Protein AF-A0A534IA93-F1 (afdb_monomer)

pLDDT: mean 94.67, std 5.8, range [73.06, 98.75]

Sequence (118 aa):
MARANSYFRPHWHAARSELAVIVRGRFDVLTFDAAGRVTARYGVGDGTGAIAYETPPAAWHTLVPGPEGGAFLEIKQGPYDPATSSEFADWAPAEGHAAVPGFLEWLRRAQPGDTPPG

Solvent-accessible surface area (backbone atoms only — not comparable to full-atom values): 6670 Å² total; per-residue (Å²): 117,47,43,44,83,48,80,51,67,41,27,29,24,81,83,36,44,39,40,39,36,47,76,40,44,32,34,38,38,39,32,34,48,98,87,44,33,26,67,39,72,45,66,34,16,66,97,47,95,32,50,56,54,72,46,59,48,64,43,35,32,35,57,40,40,31,86,88,6,31,36,66,49,77,49,65,64,73,82,90,43,84,90,73,56,63,48,70,43,86,82,45,65,56,89,92,40,90,58,39,68,62,50,52,58,44,61,77,68,62,49,62,73,40,65,69,80,130

Mean predicted aligned error: 3.09 Å

Secondary structure (DSSP, 8-state):
-B-TT-----EE-SS--EEEEEEEEEEEEEEE-TT--EEEEEEEETTSS-SEEEEPTT-EEEEEEEEEEEEEEEEEPSSP-TTSS-EE-TTSPPTT-TTHHHHHHHHHH--TT-----

Nearest PDB structures (foldseek):
  3st7-assembly1_A-2  TM=8.126E-01  e=6.941E-03  Staphylococcus aureus subsp. aureus Mu50
  4qm9-assembly2_B  TM=7.807E-01  e=8.692E-03  Bacillus subtilis subsp. subtilis str. 168
  4lej-assembly1_A  TM=7.167E-01  e=2.530E-02  Pinus koraiensis
  3s7e-assembly2_B  TM=4.904E-01  e=3.751E-02  Arachis hypogaea
  4liu-assembly1_A-2  TM=5.378E-01  e=1.292E-01  Escherichia coli K-12

Foldseek 3Di:
DFAQLDWDFWKFAQQKKKKKFFPDAKKKKWWADLQAATAAIDIADDPHPHRMDMDHHPITMTIHGDNRGGDMDMDMDDDDDPVRGIDGRPQTDDPPDPCSVVQSVCVVPHHHGDHTDD

Structure (mmCIF, N/CA/C/O backbone):
data_AF-A0A534IA93-F1
#
_entry.id   AF-A0A534IA93-F1
#
loop_
_atom_site.group_PDB
_atom_site.id
_atom_site.type_symbol
_atom_site.label_atom_id
_atom_site.label_alt_id
_atom_site.label_comp_id
_atom_site.label_asym_id
_atom_site.label_entity_id
_atom_site.label_seq_id
_atom_site.pdbx_PDB_ins_code
_atom_site.Cartn_x
_atom_site.Cartn_y
_atom_site.Cartn_z
_atom_site.occupancy
_atom_site.B_iso_or_equiv
_atom_site.auth_seq_id
_atom_site.auth_comp_id
_atom_site.auth_asym_id
_atom_site.auth_atom_id
_atom_site.pdbx_PDB_model_num
ATOM 1 N N . MET A 1 1 ? 5.429 13.526 5.477 1.00 82.00 1 MET A N 1
ATOM 2 C CA . MET A 1 1 ? 4.054 13.162 5.895 1.00 82.00 1 MET A CA 1
ATOM 3 C C . MET A 1 1 ? 3.276 12.750 4.667 1.00 82.00 1 MET A C 1
ATOM 5 O O . MET A 1 1 ? 3.350 13.462 3.670 1.00 82.00 1 MET A O 1
ATOM 9 N N . ALA A 1 2 ? 2.543 11.646 4.752 1.00 94.75 2 ALA A N 1
ATOM 10 C CA . ALA A 1 2 ? 1.591 11.253 3.727 1.00 94.75 2 ALA A CA 1
ATOM 11 C C . ALA A 1 2 ? 0.346 12.144 3.829 1.00 94.75 2 ALA A C 1
ATOM 13 O O . ALA A 1 2 ? -0.199 12.339 4.917 1.00 94.75 2 ALA A O 1
ATOM 14 N N . ARG A 1 3 ? -0.085 12.706 2.703 1.00 97.25 3 ARG A N 1
ATOM 15 C CA . ARG A 1 3 ? -1.381 13.382 2.576 1.00 97.25 3 ARG A CA 1
ATOM 16 C C . ARG A 1 3 ? -2.436 12.342 2.215 1.00 97.25 3 ARG A C 1
ATOM 18 O O . ARG A 1 3 ? -2.087 11.263 1.750 1.00 97.25 3 ARG A O 1
ATOM 25 N N . ALA A 1 4 ? -3.714 12.682 2.345 1.00 95.56 4 ALA A N 1
ATOM 26 C CA . ALA A 1 4 ? -4.801 11.793 1.933 1.00 95.56 4 ALA A CA 1
ATOM 27 C C . ALA A 1 4 ? -4.639 11.294 0.487 1.00 95.56 4 ALA A C 1
ATOM 29 O O . ALA A 1 4 ? -4.950 10.148 0.183 1.00 95.56 4 ALA A O 1
ATOM 30 N N . ASN A 1 5 ? -4.133 12.150 -0.406 1.00 96.31 5 ASN A N 1
ATOM 31 C CA . ASN A 1 5 ? -3.887 11.849 -1.815 1.00 96.31 5 ASN A CA 1
ATOM 32 C C . ASN A 1 5 ? -2.465 11.346 -2.122 1.00 96.31 5 ASN A C 1
ATOM 34 O O . ASN A 1 5 ? -2.097 11.281 -3.293 1.00 96.31 5 ASN A O 1
ATOM 38 N N . SER A 1 6 ? -1.653 11.029 -1.108 1.00 97.62 6 SER A N 1
ATOM 39 C CA . SER A 1 6 ? -0.367 10.376 -1.340 1.00 97.62 6 SER A CA 1
ATOM 40 C C . SER A 1 6 ? -0.603 8.994 -1.936 1.00 97.62 6 SER A C 1
ATOM 42 O O . SER A 1 6 ? -1.376 8.200 -1.405 1.00 97.62 6 SER A O 1
ATOM 44 N N . TYR A 1 7 ? 0.079 8.733 -3.044 1.00 97.75 7 TYR A N 1
ATOM 45 C CA . TYR A 1 7 ? 0.065 7.457 -3.732 1.00 97.75 7 TYR A CA 1
ATOM 46 C C . TYR A 1 7 ? 1.416 6.786 -3.526 1.00 97.75 7 TYR A C 1
ATOM 48 O O . TYR A 1 7 ? 2.448 7.381 -3.825 1.00 97.75 7 TYR A O 1
ATOM 56 N N . PHE A 1 8 ? 1.385 5.564 -3.009 1.00 97.12 8 PHE A N 1
ATOM 57 C CA . PHE A 1 8 ? 2.542 4.689 -2.912 1.00 97.12 8 PHE A CA 1
ATOM 58 C C . PHE A 1 8 ? 2.325 3.595 -3.949 1.00 97.12 8 PHE A C 1
ATOM 60 O O . PHE A 1 8 ? 1.416 2.776 -3.795 1.00 97.12 8 PHE A O 1
ATOM 67 N N . ARG A 1 9 ? 3.081 3.609 -5.051 1.00 97.44 9 ARG A N 1
ATOM 68 C CA . ARG A 1 9 ? 2.867 2.617 -6.112 1.00 97.44 9 ARG A CA 1
ATOM 69 C C . ARG A 1 9 ? 3.023 1.207 -5.528 1.00 97.44 9 ARG A C 1
ATOM 71 O O . ARG A 1 9 ? 4.007 0.976 -4.824 1.00 97.44 9 ARG A O 1
ATOM 78 N N . PRO A 1 10 ? 2.080 0.280 -5.787 1.00 97.88 10 PRO A N 1
ATOM 79 C CA . PRO A 1 10 ? 2.240 -1.112 -5.412 1.00 97.88 10 PRO A CA 1
ATOM 80 C C . PRO A 1 10 ? 3.601 -1.650 -5.840 1.00 97.88 10 PRO A C 1
ATOM 82 O O . PRO A 1 10 ? 4.016 -1.488 -6.992 1.00 97.88 10 PRO A O 1
ATOM 85 N N . HIS A 1 11 ? 4.307 -2.234 -4.884 1.00 96.38 11 HIS A N 1
ATOM 86 C CA . HIS A 1 11 ? 5.673 -2.689 -5.064 1.00 96.38 11 HIS A CA 1
ATOM 87 C C . HIS A 1 11 ? 5.952 -3.925 -4.218 1.00 96.38 11 HIS A C 1
ATOM 89 O O . HIS A 1 11 ? 5.168 -4.303 -3.344 1.00 96.38 11 HIS A O 1
ATOM 95 N N . TRP A 1 12 ? 7.070 -4.570 -4.511 1.00 94.31 12 TRP A N 1
ATOM 96 C CA . TRP A 1 12 ? 7.581 -5.693 -3.742 1.00 94.31 12 TRP A CA 1
ATOM 97 C C . TRP A 1 12 ? 9.102 -5.605 -3.605 1.00 94.31 12 TRP A C 1
ATOM 99 O O . TRP A 1 12 ? 9.778 -4.843 -4.305 1.00 94.31 12 TRP A O 1
ATOM 109 N N . HIS A 1 13 ? 9.627 -6.409 -2.686 1.00 90.69 13 HIS A N 1
ATOM 110 C CA . HIS A 1 13 ? 11.052 -6.543 -2.408 1.00 90.69 13 HIS A CA 1
ATOM 111 C C . HIS A 1 13 ? 11.439 -8.004 -2.563 1.00 90.69 13 HIS A C 1
ATOM 113 O O . HIS A 1 13 ? 11.028 -8.823 -1.748 1.00 90.69 13 HIS A O 1
ATOM 119 N N . ALA A 1 14 ? 12.245 -8.351 -3.566 1.00 86.50 14 ALA A N 1
ATOM 120 C CA . ALA A 1 14 ? 12.540 -9.755 -3.865 1.00 86.50 14 ALA A CA 1
ATOM 121 C C . ALA A 1 14 ? 13.137 -10.535 -2.672 1.00 86.50 14 ALA A C 1
ATOM 123 O O . ALA A 1 14 ? 12.807 -11.700 -2.471 1.00 86.50 14 ALA A O 1
ATOM 124 N N . ALA A 1 15 ? 13.994 -9.897 -1.866 1.00 86.00 15 ALA A N 1
ATOM 125 C CA . ALA A 1 15 ? 14.785 -10.580 -0.834 1.00 86.00 15 ALA A CA 1
ATOM 126 C C . ALA A 1 15 ? 14.723 -9.955 0.572 1.00 86.00 15 ALA A C 1
ATOM 128 O O . ALA A 1 15 ? 15.363 -10.469 1.486 1.00 86.00 15 ALA A O 1
ATOM 129 N N . ARG A 1 16 ? 14.007 -8.842 0.762 1.00 85.25 16 ARG A N 1
ATOM 130 C CA . ARG A 1 16 ? 14.030 -8.061 2.012 1.00 85.25 16 ARG A CA 1
ATOM 131 C C . ARG A 1 16 ? 12.628 -7.975 2.601 1.00 85.25 16 ARG A C 1
ATOM 133 O O . ARG A 1 16 ? 11.681 -7.788 1.844 1.00 85.25 16 ARG A O 1
ATOM 140 N N . SER A 1 17 ? 12.506 -8.076 3.923 1.00 90.38 17 SER A N 1
ATOM 141 C CA . SER A 1 17 ? 11.282 -7.635 4.588 1.00 90.38 17 SER A CA 1
ATOM 142 C C . SER A 1 17 ? 11.264 -6.112 4.731 1.00 90.38 17 SER A C 1
ATOM 144 O O . SER A 1 17 ? 12.309 -5.445 4.719 1.00 90.38 17 SER A O 1
ATOM 146 N N . GLU A 1 18 ? 10.057 -5.572 4.847 1.00 92.88 18 GLU A N 1
ATOM 147 C CA . GLU A 1 18 ? 9.795 -4.171 5.163 1.00 92.88 18 GLU A CA 1
ATOM 148 C C . GLU A 1 18 ? 8.960 -4.109 6.439 1.00 92.88 18 GLU A C 1
ATOM 150 O O . GLU A 1 18 ? 7.854 -4.638 6.476 1.00 92.88 18 GLU A O 1
ATOM 155 N N . LEU A 1 19 ? 9.471 -3.443 7.473 1.00 95.44 19 LEU A N 1
ATOM 156 C CA . LEU A 1 19 ? 8.709 -3.097 8.669 1.00 95.44 19 LEU A CA 1
ATOM 157 C C . LEU A 1 19 ? 8.280 -1.636 8.571 1.00 95.44 19 LEU A C 1
ATOM 159 O O . LEU A 1 19 ? 9.131 -0.756 8.442 1.00 95.44 19 LEU A O 1
ATOM 163 N N . ALA A 1 20 ? 6.991 -1.361 8.738 1.00 97.19 20 ALA A N 1
ATOM 164 C CA . ALA A 1 20 ? 6.493 -0.001 8.868 1.00 97.19 20 ALA A CA 1
ATOM 165 C C . ALA A 1 20 ? 5.718 0.188 10.174 1.00 97.19 20 ALA A C 1
ATOM 167 O O . ALA A 1 20 ? 4.867 -0.619 10.546 1.00 97.19 20 ALA A O 1
ATOM 168 N N . VAL A 1 21 ? 6.005 1.290 10.866 1.00 98.00 21 VAL A N 1
ATOM 169 C CA . VAL A 1 21 ? 5.366 1.695 12.123 1.00 98.00 21 VAL A CA 1
ATOM 170 C C . VAL A 1 21 ? 4.612 2.997 11.894 1.00 98.00 21 VAL A C 1
ATOM 172 O O . VAL A 1 21 ? 5.197 3.994 11.466 1.00 98.00 21 VAL A O 1
ATOM 175 N N . ILE A 1 22 ? 3.317 3.016 12.201 1.00 98.00 22 ILE A N 1
ATOM 176 C CA . ILE A 1 22 ? 2.483 4.209 12.074 1.00 98.00 22 ILE A CA 1
ATOM 177 C C . ILE A 1 22 ? 2.759 5.138 13.256 1.00 98.00 22 ILE A C 1
ATOM 179 O O . ILE A 1 22 ? 2.549 4.789 14.413 1.00 98.00 22 ILE A O 1
ATOM 183 N N . VAL A 1 23 ? 3.242 6.341 12.948 1.00 97.81 23 VAL A N 1
ATOM 184 C CA . VAL A 1 23 ? 3.586 7.379 13.933 1.00 97.81 23 VAL A CA 1
ATOM 185 C C . VAL A 1 23 ? 2.403 8.315 14.179 1.00 97.81 23 VAL A C 1
ATOM 187 O O . VAL A 1 23 ? 2.254 8.857 15.272 1.00 97.81 23 VAL A O 1
ATOM 190 N N . ARG A 1 24 ? 1.568 8.543 13.158 1.00 97.56 24 ARG A N 1
ATOM 191 C CA . ARG A 1 24 ? 0.331 9.326 13.269 1.00 97.56 24 ARG A CA 1
ATOM 192 C C . ARG A 1 24 ? -0.654 8.938 12.177 1.00 97.56 24 ARG A C 1
ATOM 194 O O . ARG A 1 24 ? -0.252 8.830 11.015 1.00 97.56 24 ARG A O 1
ATOM 201 N N . GLY A 1 25 ? -1.935 8.904 12.528 1.00 97.38 25 GLY A N 1
ATOM 202 C CA . GLY A 1 25 ? -3.028 8.676 11.599 1.00 97.38 25 GLY A CA 1
ATOM 203 C C . GLY A 1 25 ? -3.320 7.193 11.437 1.00 97.38 25 GLY A C 1
ATOM 204 O O . GLY A 1 25 ? -2.826 6.343 12.178 1.00 97.38 25 GLY A O 1
ATOM 205 N N . ARG A 1 26 ? -4.126 6.889 10.426 1.00 97.44 26 ARG A N 1
ATOM 206 C CA . ARG A 1 26 ? -4.498 5.528 10.053 1.00 97.44 26 ARG A CA 1
ATOM 207 C C . ARG A 1 26 ? -4.169 5.289 8.588 1.00 97.44 26 ARG A C 1
ATOM 209 O O . ARG A 1 26 ? -4.387 6.166 7.750 1.00 97.44 26 ARG A O 1
ATOM 216 N N . PHE A 1 27 ? -3.695 4.088 8.300 1.00 98.44 27 PHE A N 1
ATOM 217 C CA . PHE A 1 27 ? -3.428 3.598 6.957 1.00 98.44 27 PHE A CA 1
ATOM 218 C C . PHE A 1 27 ? -4.135 2.262 6.761 1.00 98.44 27 PHE A C 1
ATOM 220 O O . PHE A 1 27 ? -4.280 1.486 7.707 1.00 98.44 27 PHE A O 1
ATOM 227 N N . ASP A 1 28 ? -4.554 1.996 5.530 1.00 98.38 28 ASP A N 1
ATOM 228 C CA . ASP A 1 28 ? -4.874 0.640 5.106 1.00 98.38 28 ASP A CA 1
ATOM 229 C C . ASP A 1 28 ? -3.698 0.091 4.289 1.00 98.38 28 ASP A C 1
ATOM 231 O O . ASP A 1 28 ? -3.185 0.763 3.395 1.00 98.38 28 ASP A O 1
ATOM 235 N N . VAL A 1 29 ? -3.271 -1.127 4.598 1.00 98.38 29 VAL A N 1
ATOM 236 C CA . VAL A 1 29 ? -2.237 -1.869 3.875 1.00 98.38 29 VAL A CA 1
ATOM 237 C C . VAL A 1 29 ? -2.936 -2.909 3.021 1.00 98.38 29 VAL A C 1
ATOM 239 O O . VAL A 1 29 ? -3.734 -3.693 3.541 1.00 98.38 29 VAL A O 1
A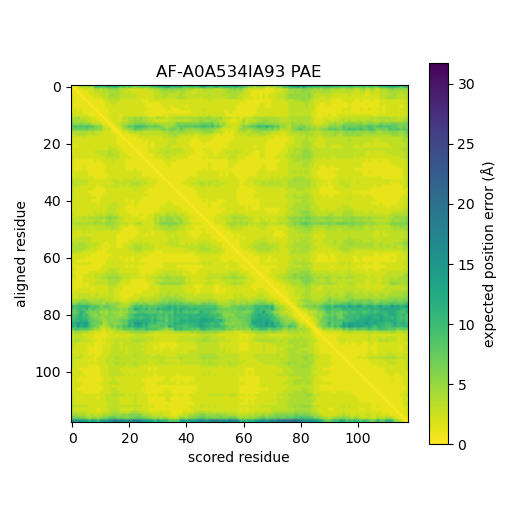TOM 242 N N . LEU A 1 30 ? -2.663 -2.911 1.720 1.00 98.69 30 LEU A N 1
ATOM 243 C CA . LEU A 1 30 ? -3.191 -3.914 0.800 1.00 98.69 30 LEU A CA 1
ATOM 244 C C . LEU A 1 30 ? -2.047 -4.787 0.305 1.00 98.69 30 LEU A C 1
ATOM 246 O O . LEU A 1 30 ? -0.975 -4.267 -0.001 1.00 98.69 30 LEU A O 1
ATOM 250 N N . THR A 1 31 ? -2.301 -6.088 0.184 1.00 98.56 31 THR A N 1
ATOM 251 C CA . THR A 1 31 ? -1.404 -7.040 -0.479 1.00 98.56 31 THR A CA 1
ATOM 252 C C . THR A 1 31 ? -2.047 -7.589 -1.742 1.00 98.56 31 THR A C 1
ATOM 254 O O . THR A 1 31 ? -3.276 -7.620 -1.853 1.00 98.56 31 THR A O 1
ATOM 257 N N . PHE A 1 32 ? -1.229 -8.044 -2.688 1.00 98.50 32 PHE A N 1
ATOM 258 C CA . PHE A 1 32 ? -1.692 -8.498 -3.998 1.00 98.50 32 PHE A CA 1
ATOM 259 C C . PHE A 1 32 ? -1.020 -9.799 -4.431 1.00 98.50 32 PHE A C 1
ATOM 261 O O . PHE A 1 32 ? 0.051 -10.158 -3.939 1.00 98.50 32 PHE A O 1
ATOM 268 N N . ASP A 1 33 ? -1.648 -10.500 -5.371 1.00 97.88 33 ASP A N 1
ATOM 269 C CA . ASP A 1 33 ? -0.969 -11.509 -6.178 1.00 97.88 33 ASP A CA 1
ATOM 270 C C . ASP A 1 33 ? -0.196 -10.860 -7.345 1.00 97.88 33 ASP A C 1
ATOM 272 O O . ASP A 1 33 ? -0.227 -9.644 -7.549 1.00 97.88 33 ASP A O 1
ATOM 276 N N . ALA A 1 34 ? 0.513 -11.677 -8.128 1.00 96.12 34 ALA A N 1
ATOM 277 C CA . ALA A 1 34 ? 1.319 -11.193 -9.250 1.00 96.12 34 ALA A CA 1
ATOM 278 C C . ALA A 1 34 ? 0.495 -10.525 -10.372 1.00 96.12 34 ALA A C 1
ATOM 280 O O . ALA A 1 34 ? 1.044 -9.740 -11.142 1.00 96.12 34 ALA A O 1
ATOM 281 N N . ALA A 1 35 ? -0.809 -10.809 -10.461 1.00 96.38 35 ALA A N 1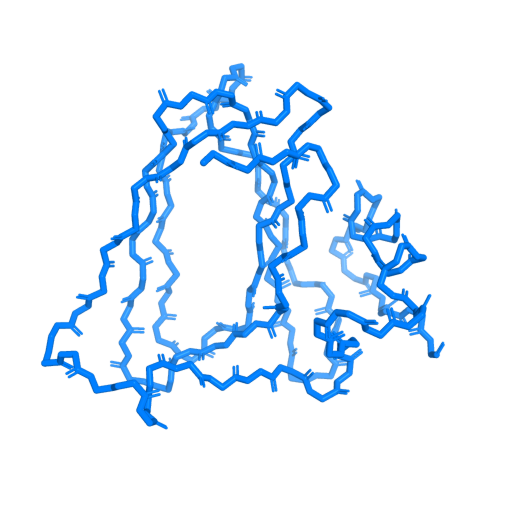
ATOM 282 C CA . ALA A 1 35 ? -1.723 -10.215 -11.438 1.00 96.38 35 ALA A CA 1
ATOM 283 C C . ALA A 1 35 ? -2.446 -8.967 -10.894 1.00 96.38 35 ALA A C 1
ATOM 285 O O . ALA A 1 35 ? -3.288 -8.392 -11.584 1.00 96.38 35 ALA A O 1
ATOM 286 N N . GLY A 1 36 ? -2.137 -8.551 -9.663 1.00 97.56 36 GLY A N 1
ATOM 287 C CA . GLY A 1 36 ? -2.738 -7.391 -9.017 1.00 97.56 36 GLY A CA 1
ATOM 288 C C . GLY A 1 36 ? -4.066 -7.671 -8.326 1.00 97.56 36 GLY A C 1
ATOM 289 O O . GLY A 1 36 ? -4.703 -6.730 -7.859 1.00 97.56 36 GLY A O 1
ATOM 290 N N . ARG A 1 37 ? -4.509 -8.928 -8.205 1.00 98.44 37 ARG A N 1
ATOM 291 C CA . ARG A 1 37 ? -5.693 -9.229 -7.391 1.00 98.44 37 ARG A CA 1
ATOM 292 C C . ARG A 1 37 ? -5.368 -8.975 -5.925 1.00 98.44 37 ARG A C 1
ATOM 294 O O . ARG A 1 37 ? -4.371 -9.487 -5.422 1.00 98.44 37 ARG A O 1
ATOM 301 N N . VAL A 1 38 ? -6.224 -8.236 -5.226 1.00 98.75 38 VAL A N 1
ATOM 302 C CA . VAL A 1 38 ? -6.081 -7.995 -3.786 1.00 98.75 38 VAL A CA 1
ATOM 303 C C . VAL A 1 38 ? -6.191 -9.324 -3.046 1.00 98.75 38 VAL A C 1
ATOM 305 O O . VAL A 1 38 ? -7.192 -10.031 -3.163 1.00 98.75 38 VAL A O 1
ATOM 308 N N . THR A 1 39 ? -5.176 -9.660 -2.260 1.00 98.56 39 THR A N 1
ATOM 309 C CA . THR A 1 39 ? -5.151 -10.873 -1.432 1.00 98.56 39 THR A CA 1
ATOM 310 C C . THR A 1 39 ? -5.561 -10.586 0.005 1.00 98.56 39 THR A C 1
ATOM 312 O O . THR A 1 39 ? -6.205 -11.427 0.629 1.00 98.56 39 THR A O 1
ATOM 315 N N . ALA A 1 40 ? -5.254 -9.394 0.523 1.00 98.44 40 ALA A N 1
ATOM 316 C CA . ALA A 1 40 ? -5.663 -8.969 1.855 1.00 98.44 40 ALA A CA 1
ATOM 317 C C . ALA A 1 40 ? -5.708 -7.440 1.997 1.00 98.44 40 ALA A C 1
ATOM 319 O O . ALA A 1 40 ? -5.112 -6.702 1.208 1.00 98.44 40 ALA A O 1
ATOM 320 N N . ARG A 1 41 ? -6.416 -6.979 3.037 1.00 98.38 41 ARG A N 1
ATOM 321 C CA . ARG A 1 41 ? -6.475 -5.580 3.472 1.00 98.38 41 ARG A CA 1
ATOM 322 C C . ARG A 1 41 ? -6.427 -5.510 4.995 1.00 98.38 41 ARG A C 1
ATOM 324 O O . ARG A 1 41 ? -7.226 -6.163 5.665 1.00 98.38 41 ARG A O 1
ATOM 331 N N . TYR A 1 42 ? -5.538 -4.681 5.528 1.00 98.06 42 TYR A N 1
ATOM 332 C CA . TYR A 1 42 ? -5.321 -4.519 6.964 1.00 98.06 42 TYR A CA 1
ATOM 333 C C . TYR A 1 42 ? -5.372 -3.043 7.347 1.00 98.06 42 TYR A C 1
ATOM 335 O O . TYR A 1 42 ? -4.740 -2.225 6.692 1.00 98.06 42 TYR A O 1
ATOM 343 N N . GLY A 1 43 ? -6.088 -2.695 8.415 1.00 98.06 43 GLY A N 1
ATOM 344 C CA . GLY A 1 43 ? -6.012 -1.356 9.004 1.00 98.06 43 GLY A CA 1
ATOM 345 C C . GLY A 1 43 ? -4.902 -1.287 10.053 1.00 98.06 43 GLY A C 1
ATOM 346 O O . GLY A 1 43 ? -4.836 -2.164 10.914 1.00 98.06 43 GLY A O 1
ATOM 347 N N . VAL A 1 44 ? -4.069 -0.244 10.006 1.00 98.25 44 VAL A N 1
ATOM 348 C CA . VAL A 1 44 ? -2.965 -0.011 10.954 1.00 98.25 44 VAL A CA 1
ATOM 349 C C . VAL A 1 44 ? -2.947 1.461 11.387 1.00 98.25 44 VAL A C 1
ATOM 351 O O . VAL A 1 44 ? -3.174 2.362 10.575 1.00 98.25 44 VAL A O 1
ATOM 354 N N . GLY A 1 45 ? -2.671 1.720 12.664 1.00 98.00 45 GLY A N 1
ATOM 355 C CA . GLY A 1 45 ? -2.655 3.053 13.269 1.00 98.00 45 GLY A CA 1
ATOM 356 C C . GLY A 1 45 ? -3.920 3.364 14.071 1.00 98.00 45 GLY A C 1
ATOM 357 O O . GLY A 1 45 ? -4.523 2.472 14.676 1.00 98.00 45 GLY A O 1
ATOM 358 N N . ASP A 1 46 ? -4.313 4.637 14.086 1.00 97.56 46 ASP A N 1
ATOM 359 C CA . ASP A 1 46 ? -5.368 5.164 14.960 1.00 97.56 46 ASP A CA 1
ATOM 360 C C . ASP A 1 46 ? -6.694 4.391 14.826 1.00 97.56 46 ASP A C 1
ATOM 362 O O . ASP A 1 46 ? -7.223 4.188 13.729 1.00 97.56 46 ASP A O 1
ATOM 366 N N . GLY A 1 47 ? -7.252 3.968 15.965 1.00 95.69 47 GLY A N 1
ATOM 367 C CA . GLY A 1 47 ? -8.529 3.247 16.022 1.00 95.69 47 GLY A CA 1
ATOM 368 C C . GLY A 1 47 ? -8.482 1.802 15.510 1.00 95.69 47 GLY A C 1
ATOM 369 O O . GLY A 1 47 ? -9.537 1.213 15.276 1.00 95.69 47 GLY A O 1
ATOM 370 N N . THR A 1 48 ? -7.291 1.226 15.325 1.00 95.75 48 THR A N 1
ATOM 371 C CA . THR A 1 48 ? -7.096 -0.176 14.918 1.00 95.75 48 THR A CA 1
ATOM 372 C C . THR A 1 48 ? -6.407 -0.989 16.021 1.00 95.75 48 THR A C 1
ATOM 374 O O . THR A 1 48 ? -5.968 -0.441 17.030 1.00 95.75 48 THR A O 1
ATOM 377 N N . GLY A 1 49 ? -6.315 -2.312 15.844 1.00 95.81 49 GLY A N 1
ATOM 378 C CA . GLY A 1 49 ? -5.626 -3.206 16.785 1.00 95.81 49 GLY A CA 1
ATOM 379 C C . GLY A 1 49 ? -4.107 -3.291 16.596 1.00 95.81 49 GLY A C 1
ATOM 380 O O . GLY A 1 49 ? -3.455 -4.022 17.337 1.00 95.81 49 GLY A O 1
ATOM 381 N N . ALA A 1 50 ? -3.541 -2.590 15.608 1.00 97.19 50 ALA A N 1
ATOM 382 C CA . ALA A 1 50 ? -2.132 -2.687 15.241 1.00 97.19 50 ALA A CA 1
ATOM 383 C C . ALA A 1 50 ? -1.522 -1.299 15.014 1.00 97.19 50 ALA A C 1
ATOM 385 O O . ALA A 1 50 ? -2.140 -0.430 14.410 1.00 97.19 50 ALA A O 1
ATOM 386 N N . ILE A 1 51 ? -0.279 -1.101 15.452 1.00 97.31 51 ILE A N 1
ATOM 387 C CA . ILE A 1 51 ? 0.476 0.147 15.227 1.00 97.31 51 ILE A CA 1
ATOM 388 C C . ILE A 1 51 ? 1.578 -0.004 14.174 1.00 97.31 51 ILE A C 1
ATOM 390 O O . ILE A 1 51 ? 2.195 0.979 13.778 1.00 97.31 51 ILE A O 1
ATOM 394 N N . ALA A 1 52 ? 1.847 -1.230 13.733 1.00 97.75 52 ALA A N 1
ATOM 395 C CA . ALA A 1 52 ? 2.892 -1.560 12.780 1.00 97.75 52 ALA A CA 1
ATOM 396 C C . ALA A 1 52 ? 2.495 -2.794 11.964 1.00 97.75 52 ALA A C 1
ATOM 398 O O . ALA A 1 52 ? 1.636 -3.569 12.393 1.00 97.75 52 ALA A O 1
ATOM 399 N N . TYR A 1 53 ? 3.142 -2.980 10.819 1.00 96.88 53 TYR A N 1
ATOM 400 C CA . TYR A 1 53 ? 3.057 -4.194 10.014 1.00 96.88 53 TYR A CA 1
ATOM 401 C C . TYR A 1 53 ? 4.431 -4.537 9.436 1.00 96.88 53 TYR A C 1
ATOM 403 O O . TYR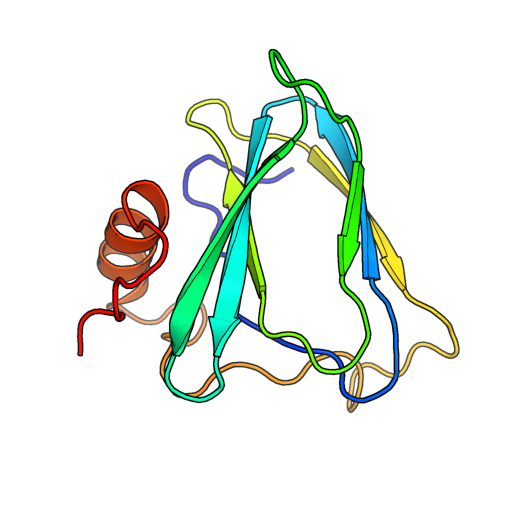 A 1 53 ? 5.260 -3.651 9.231 1.00 96.88 53 TYR A O 1
ATOM 411 N N . GLU A 1 54 ? 4.649 -5.819 9.157 1.00 96.44 54 GLU A N 1
ATOM 412 C CA . GLU A 1 54 ? 5.814 -6.291 8.416 1.00 96.44 54 GLU A CA 1
ATOM 413 C C . GLU A 1 54 ? 5.353 -6.992 7.137 1.00 96.44 54 GLU A C 1
ATOM 415 O O . GLU A 1 54 ? 4.513 -7.894 7.179 1.00 96.44 54 GLU A O 1
ATOM 420 N N . THR A 1 55 ? 5.902 -6.569 6.003 1.00 94.56 55 THR A N 1
ATOM 421 C CA . THR A 1 55 ? 5.742 -7.242 4.718 1.00 94.56 55 THR A CA 1
ATOM 422 C C . THR A 1 55 ? 6.890 -8.237 4.542 1.00 94.56 55 THR A C 1
ATOM 424 O O . THR A 1 55 ? 8.055 -7.827 4.589 1.00 94.56 55 THR A O 1
ATOM 427 N N . PRO A 1 56 ? 6.614 -9.536 4.322 1.00 92.94 56 PRO A N 1
ATOM 428 C CA . PRO A 1 56 ? 7.665 -10.504 4.032 1.00 92.94 56 PRO A CA 1
ATOM 429 C C . PRO A 1 56 ? 8.304 -10.235 2.657 1.00 92.94 56 PRO A C 1
ATOM 431 O O . PRO A 1 56 ? 7.696 -9.575 1.808 1.00 92.94 56 PRO A O 1
ATOM 434 N N . PRO A 1 57 ? 9.501 -10.786 2.388 1.00 91.94 57 PRO A N 1
ATOM 435 C CA . PRO A 1 57 ? 10.063 -10.774 1.045 1.00 91.94 57 PRO A CA 1
ATOM 436 C C . PRO A 1 57 ? 9.076 -11.324 0.013 1.00 91.94 57 PRO A C 1
ATOM 438 O O . PRO A 1 57 ? 8.276 -12.216 0.302 1.00 91.94 57 PRO A O 1
ATOM 441 N N . ALA A 1 58 ? 9.182 -10.815 -1.209 1.00 93.06 58 ALA A N 1
ATOM 442 C CA . ALA A 1 58 ? 8.420 -11.248 -2.369 1.00 93.06 58 ALA A CA 1
ATOM 443 C C . ALA A 1 58 ? 6.888 -11.072 -2.248 1.00 93.06 58 ALA A C 1
ATOM 445 O O . ALA A 1 58 ? 6.132 -11.765 -2.929 1.00 93.06 58 ALA A O 1
ATOM 446 N N . ALA A 1 59 ? 6.415 -10.120 -1.434 1.00 95.50 59 ALA A N 1
ATOM 447 C CA . ALA A 1 59 ? 5.001 -9.757 -1.353 1.00 95.50 59 ALA A CA 1
ATOM 448 C C . ALA A 1 59 ? 4.711 -8.389 -1.994 1.00 95.50 59 ALA A C 1
ATOM 450 O O . ALA A 1 59 ? 5.289 -7.364 -1.622 1.00 95.50 59 ALA A O 1
ATOM 451 N N . TRP A 1 60 ? 3.776 -8.375 -2.948 1.00 97.75 60 T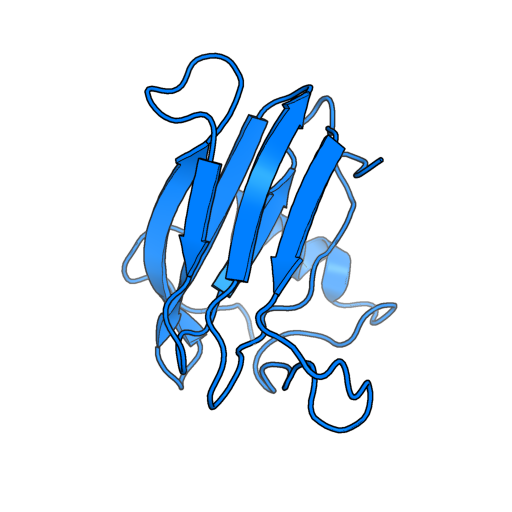RP A N 1
ATOM 452 C CA . TRP A 1 60 ? 3.236 -7.146 -3.524 1.00 97.75 60 TRP A CA 1
ATOM 453 C C . TRP A 1 60 ? 2.357 -6.442 -2.507 1.00 97.75 60 TRP A C 1
ATOM 455 O O . TRP A 1 60 ? 1.411 -7.043 -1.995 1.00 97.75 60 TRP A O 1
ATOM 465 N N . HIS A 1 61 ? 2.634 -5.169 -2.244 1.00 98.06 61 HIS A N 1
ATOM 466 C CA . HIS A 1 61 ? 1.882 -4.395 -1.270 1.00 98.06 61 HIS A CA 1
ATOM 467 C C . HIS A 1 61 ? 1.868 -2.893 -1.570 1.00 98.06 61 HIS A C 1
ATOM 469 O O . HIS A 1 61 ? 2.632 -2.387 -2.392 1.00 98.06 61 HIS A O 1
ATOM 475 N N . THR A 1 62 ? 0.953 -2.181 -0.915 1.00 98.12 62 THR A N 1
ATOM 476 C CA . THR A 1 62 ? 0.876 -0.713 -0.893 1.00 98.12 62 THR A CA 1
ATOM 477 C C . THR A 1 62 ? 0.251 -0.228 0.418 1.00 98.12 62 THR A C 1
ATOM 479 O O . THR A 1 62 ? -0.409 -1.001 1.119 1.00 98.12 62 THR A O 1
ATOM 482 N N . LEU A 1 63 ? 0.412 1.064 0.714 1.00 97.38 63 LEU A N 1
ATOM 483 C CA . LEU A 1 63 ? -0.263 1.764 1.800 1.00 97.38 63 LEU A CA 1
ATOM 484 C C . LEU A 1 63 ? -1.221 2.817 1.240 1.00 97.38 63 LEU A C 1
ATOM 486 O O . LEU A 1 63 ? -0.882 3.577 0.333 1.00 97.38 63 LEU A O 1
ATOM 490 N N . VAL A 1 64 ? -2.393 2.935 1.854 1.00 98.19 64 VAL A N 1
ATOM 491 C CA . VAL A 1 64 ? -3.389 3.964 1.552 1.00 98.19 64 VAL A CA 1
ATOM 492 C C . VAL A 1 64 ? -3.610 4.807 2.806 1.00 98.19 64 VAL A C 1
ATOM 494 O O . VAL A 1 64 ? -4.125 4.291 3.800 1.00 98.19 64 VAL A O 1
ATOM 497 N N . PRO A 1 65 ? -3.239 6.099 2.799 1.00 97.94 65 PRO A N 1
ATOM 498 C CA . PRO A 1 65 ? -3.509 6.988 3.921 1.00 97.94 65 PRO A CA 1
ATOM 499 C C . PRO A 1 65 ? -5.010 7.210 4.108 1.00 97.94 65 PRO A C 1
ATOM 501 O O . PRO A 1 65 ? -5.758 7.353 3.137 1.00 97.94 65 PRO A O 1
ATOM 504 N N . GLY A 1 66 ? -5.438 7.324 5.364 1.00 97.06 66 GLY A N 1
ATOM 505 C CA . GLY A 1 66 ? -6.764 7.824 5.707 1.00 97.06 66 GLY A CA 1
ATOM 506 C C . GLY A 1 66 ? -6.984 9.288 5.279 1.00 97.06 66 GLY A C 1
ATOM 507 O O . GLY A 1 66 ? -6.053 9.968 4.835 1.00 97.06 66 GLY A O 1
ATOM 508 N N . PRO A 1 67 ? -8.214 9.812 5.435 1.00 95.44 67 PRO A N 1
ATOM 509 C CA . PRO A 1 67 ? -8.592 11.152 4.969 1.00 95.44 67 PRO A CA 1
ATOM 510 C C . PRO A 1 67 ? -7.806 12.290 5.640 1.00 95.44 67 PRO A C 1
ATOM 512 O O . PRO A 1 67 ? -7.570 13.317 5.014 1.00 95.44 67 PRO A O 1
ATOM 515 N N . GLU A 1 68 ? -7.331 12.086 6.868 1.00 95.38 68 GLU A N 1
ATOM 516 C CA . GLU A 1 68 ? -6.490 13.054 7.592 1.00 95.38 68 GLU A CA 1
ATOM 517 C C . GLU A 1 68 ? -4.995 12.956 7.215 1.00 95.38 68 GLU A C 1
ATOM 519 O O . G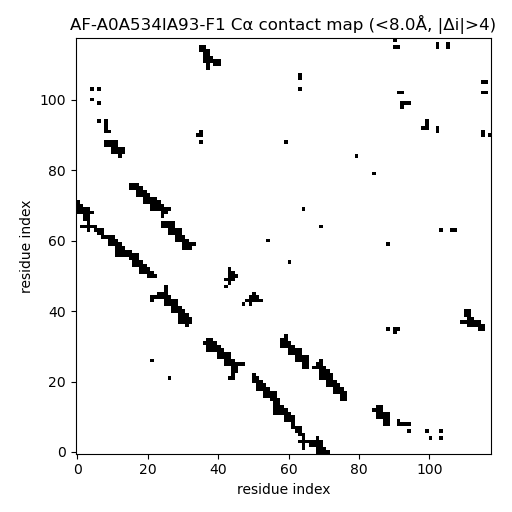LU A 1 68 ? -4.152 13.713 7.704 1.00 95.38 68 GLU A O 1
ATOM 524 N N . GLY A 1 69 ? -4.631 12.010 6.343 1.00 97.00 69 GLY A N 1
ATOM 525 C CA . GLY A 1 69 ? -3.244 11.649 6.072 1.00 97.00 69 GLY A CA 1
ATOM 526 C C . GLY A 1 69 ? -2.553 11.022 7.288 1.00 97.00 69 GLY A C 1
ATOM 527 O O . GLY A 1 69 ? -3.189 10.483 8.194 1.00 97.00 69 GLY A O 1
ATOM 528 N N . GLY A 1 70 ? -1.221 11.079 7.311 1.00 97.12 70 GLY A N 1
ATOM 529 C CA . GLY A 1 70 ? -0.457 10.486 8.403 1.00 97.12 70 GLY A CA 1
ATOM 530 C C . GLY A 1 70 ? 1.057 10.545 8.246 1.00 97.12 70 GLY A C 1
ATOM 531 O O . GLY A 1 70 ? 1.620 11.219 7.375 1.00 97.12 70 GLY A O 1
ATOM 532 N N . ALA A 1 71 ? 1.736 9.836 9.135 1.00 97.81 71 ALA A N 1
ATOM 533 C CA . ALA A 1 71 ? 3.174 9.620 9.091 1.00 97.81 71 ALA A CA 1
ATOM 534 C C . ALA A 1 71 ? 3.486 8.199 9.556 1.00 97.81 71 ALA A C 1
ATOM 536 O O . ALA A 1 71 ? 2.865 7.705 10.495 1.00 97.81 71 ALA A O 1
ATOM 537 N N . PHE A 1 72 ? 4.474 7.582 8.923 1.00 97.44 72 PHE A N 1
ATOM 538 C CA . PHE A 1 72 ? 5.000 6.281 9.299 1.00 97.44 72 PHE A CA 1
ATOM 539 C C . PHE A 1 72 ? 6.526 6.302 9.202 1.00 97.44 72 PHE A C 1
ATOM 541 O O . PHE A 1 72 ? 7.100 7.148 8.509 1.00 97.44 72 PHE A O 1
ATOM 548 N N . LEU A 1 73 ? 7.160 5.407 9.950 1.00 96.88 73 LEU A N 1
ATOM 549 C CA . LEU A 1 73 ? 8.575 5.081 9.856 1.00 96.88 73 LEU A CA 1
ATOM 550 C C . LEU A 1 73 ? 8.689 3.734 9.158 1.00 96.88 73 LEU A C 1
ATOM 552 O O . LEU A 1 73 ? 8.030 2.788 9.573 1.00 96.88 73 LEU A O 1
ATOM 556 N N . GLU A 1 74 ? 9.545 3.653 8.152 1.00 94.12 74 GLU A N 1
ATOM 557 C CA . GLU A 1 74 ? 9.795 2.431 7.399 1.00 94.12 74 GLU A CA 1
ATOM 558 C C . GLU A 1 74 ? 11.240 1.975 7.615 1.00 94.12 74 GLU A C 1
ATOM 560 O O . GLU A 1 74 ? 12.168 2.790 7.628 1.00 94.12 74 GLU A O 1
ATOM 565 N N . ILE A 1 75 ? 11.424 0.674 7.821 1.00 91.88 75 ILE A N 1
ATOM 566 C CA . ILE A 1 75 ? 12.708 0.035 8.082 1.00 91.88 75 ILE A CA 1
ATOM 567 C C . ILE A 1 75 ? 12.835 -1.163 7.145 1.00 91.88 75 ILE A C 1
ATOM 569 O O . ILE A 1 75 ? 12.006 -2.071 7.154 1.00 91.88 75 ILE A O 1
ATOM 573 N N . LYS A 1 76 ? 13.913 -1.172 6.361 1.00 86.44 76 LYS A N 1
ATOM 574 C CA . LYS A 1 76 ? 14.251 -2.243 5.421 1.00 86.44 76 LYS A CA 1
ATOM 575 C C . LYS A 1 76 ? 15.573 -2.883 5.809 1.00 86.44 76 LYS A C 1
ATOM 577 O O . LYS A 1 76 ? 16.495 -2.196 6.255 1.00 86.44 76 LYS A O 1
ATOM 582 N N . GLN A 1 77 ? 15.681 -4.195 5.613 1.00 80.56 77 GLN A N 1
ATOM 583 C CA . GLN A 1 77 ? 16.931 -4.909 5.864 1.00 80.56 77 GLN A CA 1
ATOM 584 C C . GLN A 1 77 ? 18.042 -4.418 4.918 1.00 80.56 77 GLN A C 1
ATOM 586 O O . GLN A 1 77 ? 17.865 -4.351 3.701 1.00 80.56 77 GLN A O 1
ATOM 591 N N . GLY A 1 78 ? 19.202 -4.077 5.484 1.00 81.00 78 GLY A N 1
ATOM 592 C CA . GLY A 1 78 ? 20.366 -3.623 4.723 1.00 81.00 78 GLY A CA 1
ATOM 593 C C . GLY A 1 78 ? 21.102 -4.748 3.972 1.00 81.00 78 GLY A C 1
ATOM 594 O O . GLY A 1 78 ? 20.841 -5.927 4.215 1.00 81.00 78 GLY A O 1
ATOM 595 N N . PRO A 1 79 ? 22.061 -4.402 3.090 1.00 84.75 79 PRO A N 1
ATOM 596 C CA . PRO A 1 79 ? 22.464 -3.041 2.727 1.00 84.75 79 PRO A CA 1
ATOM 597 C C . PRO A 1 79 ? 21.412 -2.350 1.850 1.00 84.75 79 PRO A C 1
ATOM 599 O O . PRO A 1 79 ? 20.728 -3.005 1.062 1.00 84.75 79 PRO A O 1
ATOM 602 N 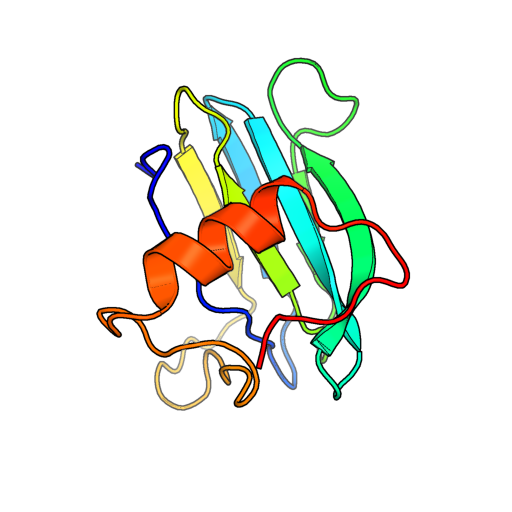N . TYR A 1 80 ? 21.288 -1.027 1.988 1.00 80.94 80 TYR A N 1
ATOM 603 C CA . TYR A 1 80 ? 20.442 -0.228 1.104 1.00 80.94 80 TYR A CA 1
ATOM 604 C C . TYR A 1 80 ? 21.111 -0.096 -0.263 1.00 80.94 80 TYR A C 1
ATOM 606 O O . TYR A 1 80 ? 22.235 0.392 -0.365 1.00 80.94 80 TYR A O 1
ATOM 614 N N . ASP A 1 81 ? 20.396 -0.509 -1.301 1.00 81.00 81 ASP A N 1
ATOM 615 C CA . ASP A 1 81 ? 20.771 -0.287 -2.689 1.00 81.00 81 ASP A CA 1
ATOM 616 C C . ASP A 1 81 ? 19.526 0.212 -3.431 1.00 81.00 81 ASP A C 1
ATOM 618 O O . ASP A 1 81 ? 18.573 -0.554 -3.572 1.00 81.00 81 ASP A O 1
ATOM 622 N N . PRO A 1 82 ? 19.496 1.478 -3.881 1.00 78.88 82 PRO A N 1
ATOM 623 C CA . PRO A 1 82 ? 18.334 2.048 -4.552 1.00 78.88 82 PRO A CA 1
ATOM 624 C C . PRO A 1 82 ? 17.999 1.353 -5.876 1.00 78.88 82 PRO A C 1
ATOM 626 O O . PRO A 1 82 ? 16.847 1.412 -6.292 1.00 78.88 82 PRO A O 1
ATOM 629 N N . ALA A 1 83 ? 18.962 0.696 -6.534 1.00 77.06 83 ALA A N 1
ATOM 630 C CA . ALA A 1 83 ? 18.718 0.002 -7.800 1.00 77.06 83 ALA A CA 1
ATOM 631 C C . ALA A 1 83 ? 17.937 -1.308 -7.614 1.00 77.06 83 ALA A C 1
ATOM 633 O O . ALA A 1 83 ? 17.256 -1.757 -8.531 1.00 77.06 83 ALA A O 1
ATOM 634 N N . THR A 1 84 ? 18.028 -1.910 -6.429 1.00 73.06 84 THR A N 1
ATOM 635 C CA . THR A 1 84 ? 17.377 -3.183 -6.080 1.00 73.06 84 THR A CA 1
ATOM 636 C C . THR A 1 84 ? 16.410 -3.030 -4.909 1.00 73.06 84 THR A C 1
ATOM 638 O O . THR A 1 84 ? 15.980 -4.020 -4.314 1.00 73.06 84 THR A O 1
ATOM 641 N N . SER A 1 85 ? 16.121 -1.789 -4.502 1.00 76.75 85 SER A N 1
ATOM 642 C CA . SER A 1 85 ? 15.374 -1.514 -3.278 1.00 76.75 85 SER A CA 1
ATOM 643 C C . SER A 1 85 ? 13.926 -1.926 -3.425 1.00 76.75 85 SER A C 1
ATOM 645 O O . SER A 1 85 ? 13.425 -2.541 -2.496 1.00 76.75 85 SER A O 1
ATOM 647 N N . SER A 1 86 ? 13.300 -1.655 -4.571 1.00 85.44 86 SER A N 1
ATOM 648 C CA . SER A 1 86 ? 11.895 -1.933 -4.853 1.00 85.44 86 SER A CA 1
ATOM 649 C C . SER A 1 86 ? 11.699 -2.235 -6.332 1.00 85.44 86 SER A C 1
ATOM 651 O O . SER A 1 86 ? 12.265 -1.565 -7.195 1.00 85.44 86 SER A O 1
ATOM 653 N N . GLU A 1 87 ? 10.812 -3.172 -6.620 1.00 92.12 87 GLU A N 1
ATOM 654 C CA . GLU A 1 87 ? 10.266 -3.383 -7.956 1.00 92.12 87 GLU A CA 1
ATOM 655 C C . GLU A 1 87 ? 8.790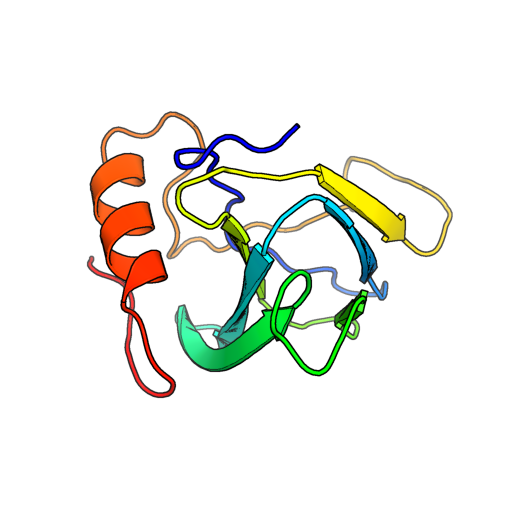 -2.988 -7.938 1.00 92.12 87 GLU A C 1
ATOM 657 O O . GLU A 1 87 ? 8.057 -3.327 -7.008 1.00 92.12 87 GLU A O 1
ATOM 662 N N . PHE A 1 88 ? 8.353 -2.240 -8.947 1.00 95.50 88 PHE A N 1
ATOM 663 C CA . PHE A 1 88 ? 6.993 -1.721 -9.007 1.00 95.50 88 PHE A CA 1
ATOM 664 C C . PHE A 1 88 ? 6.104 -2.584 -9.892 1.00 95.50 88 PHE A C 1
ATOM 666 O O . PHE A 1 88 ? 6.537 -3.065 -10.933 1.00 95.50 88 PHE A O 1
ATOM 673 N N . ALA A 1 89 ? 4.840 -2.719 -9.504 1.00 95.81 89 ALA A N 1
ATOM 674 C CA . ALA A 1 89 ? 3.882 -3.520 -10.242 1.00 95.81 89 ALA A CA 1
ATOM 675 C C . ALA A 1 89 ? 3.516 -2.872 -11.582 1.00 95.81 89 ALA A C 1
ATOM 677 O O . ALA A 1 89 ? 3.068 -1.721 -11.618 1.00 95.81 89 ALA A O 1
ATOM 678 N N . ASP A 1 90 ? 3.627 -3.624 -12.677 1.00 95.31 90 ASP A N 1
ATOM 679 C CA . ASP A 1 90 ? 3.285 -3.147 -14.026 1.00 95.31 90 ASP A CA 1
ATOM 680 C C . ASP A 1 90 ? 1.785 -2.877 -14.206 1.00 95.31 90 ASP A C 1
ATOM 682 O O . ASP A 1 90 ? 1.400 -2.010 -14.986 1.00 95.31 90 ASP A O 1
ATOM 686 N N . TRP A 1 91 ? 0.936 -3.560 -13.433 1.00 96.25 91 TRP A N 1
ATOM 687 C CA . TRP A 1 91 ? -0.515 -3.340 -13.398 1.00 96.25 91 TRP A CA 1
ATOM 688 C C . TRP A 1 91 ? -0.931 -2.088 -12.612 1.00 96.25 91 TRP A C 1
ATOM 690 O O . TRP A 1 91 ? -2.111 -1.742 -12.589 1.00 96.25 91 TRP A O 1
ATOM 700 N N . ALA A 1 92 ? 0.009 -1.403 -11.955 1.00 97.62 92 ALA A N 1
ATOM 701 C CA . ALA A 1 92 ? -0.260 -0.171 -11.229 1.00 97.62 92 ALA A CA 1
ATOM 702 C C . ALA A 1 92 ? 0.359 1.039 -11.944 1.00 97.62 92 ALA A C 1
ATOM 704 O O . ALA A 1 92 ? 1.529 0.985 -12.341 1.00 97.62 92 ALA A O 1
ATOM 705 N N . PRO A 1 93 ? -0.369 2.166 -12.061 1.00 97.56 93 PRO A N 1
ATOM 706 C CA . PRO A 1 93 ? 0.127 3.338 -12.766 1.00 97.56 93 PRO A CA 1
ATOM 707 C C . PRO A 1 93 ? 1.399 3.881 -12.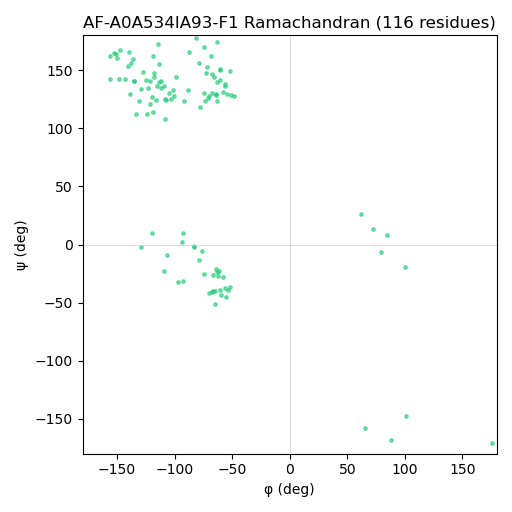113 1.00 97.56 93 PRO A C 1
ATOM 709 O O . PRO A 1 93 ? 1.525 3.912 -10.884 1.00 97.56 93 PRO A O 1
ATOM 712 N N . ALA A 1 94 ? 2.334 4.340 -12.946 1.00 96.94 94 ALA A N 1
ATOM 713 C CA . ALA A 1 94 ? 3.522 5.048 -12.490 1.00 96.94 94 ALA A CA 1
ATOM 714 C C . ALA A 1 94 ? 3.141 6.337 -11.744 1.00 96.94 94 ALA A C 1
ATOM 716 O O . ALA A 1 94 ? 2.117 6.964 -12.031 1.00 96.94 94 ALA A O 1
ATOM 717 N N . GLU A 1 95 ? 3.973 6.752 -10.789 1.00 95.12 95 GLU A N 1
ATOM 718 C CA . GLU A 1 95 ? 3.775 8.023 -10.094 1.00 95.12 95 GLU A CA 1
ATOM 719 C C . GLU A 1 95 ? 3.720 9.191 -11.092 1.00 95.12 95 GLU A C 1
ATOM 721 O O . GLU A 1 95 ? 4.465 9.237 -12.069 1.00 95.12 95 GLU A O 1
ATOM 726 N N . GLY A 1 96 ? 2.787 10.120 -10.873 1.00 95.88 96 GLY A N 1
ATOM 727 C CA . GLY A 1 96 ? 2.537 11.243 -11.784 1.00 95.88 96 GLY A CA 1
ATOM 728 C C . GLY A 1 96 ? 1.707 10.904 -13.029 1.00 95.88 96 GLY A C 1
ATOM 729 O O . GLY A 1 96 ? 1.312 11.820 -13.748 1.00 95.88 96 GLY A O 1
ATOM 730 N N . HIS A 1 97 ? 1.385 9.630 -13.283 1.00 97.69 97 HIS A N 1
ATOM 731 C CA . HIS A 1 97 ? 0.512 9.255 -14.394 1.00 97.69 97 HIS A CA 1
ATOM 732 C C . HIS A 1 97 ? -0.932 9.744 -14.176 1.00 97.69 97 HIS A C 1
ATOM 734 O O . HIS A 1 97 ? -1.450 9.733 -13.058 1.00 97.69 97 HIS A O 1
ATOM 740 N N . ALA A 1 98 ? -1.630 10.105 -15.258 1.00 97.31 98 ALA A N 1
ATOM 741 C CA . ALA A 1 98 ? -2.992 10.652 -15.199 1.00 97.31 98 ALA A CA 1
ATOM 742 C C . ALA A 1 98 ? -4.029 9.689 -14.586 1.00 97.31 98 ALA A C 1
ATOM 744 O O . ALA A 1 98 ? -5.055 10.129 -14.077 1.00 97.31 98 ALA A O 1
ATOM 745 N N . ALA A 1 99 ? -3.752 8.381 -14.603 1.00 97.31 99 ALA A N 1
ATOM 746 C CA . ALA A 1 99 ? -4.612 7.356 -14.007 1.00 97.31 99 ALA A CA 1
ATOM 747 C C . ALA A 1 99 ? -4.483 7.240 -12.473 1.00 97.31 99 ALA A C 1
ATOM 749 O O . ALA A 1 99 ? -5.331 6.612 -11.841 1.00 97.31 99 ALA A O 1
ATOM 750 N N . VAL A 1 100 ? -3.458 7.847 -11.854 1.00 97.94 100 VAL A N 1
ATOM 751 C CA . VAL A 1 100 ? -3.194 7.727 -10.406 1.00 97.94 100 VAL A CA 1
ATOM 752 C C . VAL A 1 100 ? -4.397 8.120 -9.538 1.00 97.94 100 VAL A C 1
ATOM 754 O O . VAL A 1 100 ? -4.714 7.354 -8.629 1.00 97.94 100 VAL A O 1
ATOM 757 N N . PRO A 1 101 ? -5.118 9.235 -9.782 1.00 97.31 101 PRO A N 1
ATOM 758 C CA . PRO A 1 101 ? -6.274 9.586 -8.957 1.00 97.31 101 PRO A CA 1
ATOM 759 C C . PRO A 1 101 ? -7.370 8.513 -8.979 1.00 97.31 101 PRO A C 1
ATOM 761 O O . PRO A 1 101 ? -7.887 8.149 -7.925 1.00 97.31 101 PRO A O 1
ATOM 764 N N . GLY A 1 102 ? -7.684 7.963 -10.158 1.00 97.88 102 GLY A N 1
ATOM 765 C CA . GLY A 1 102 ? -8.680 6.897 -10.303 1.00 97.88 102 GLY A CA 1
ATOM 766 C C . GLY A 1 102 ? -8.238 5.591 -9.642 1.00 97.88 102 GLY A C 1
ATOM 767 O O . GLY A 1 102 ? -9.028 4.933 -8.967 1.00 97.88 102 GLY A O 1
ATOM 768 N N . PHE A 1 103 ? -6.955 5.252 -9.765 1.00 98.19 103 PHE A N 1
ATOM 769 C CA . PHE A 1 103 ? -6.382 4.072 -9.126 1.00 98.19 103 PHE A CA 1
ATOM 770 C C . PHE A 1 103 ? -6.354 4.189 -7.596 1.00 98.19 103 PHE A C 1
ATOM 772 O O . PHE A 1 103 ? -6.695 3.240 -6.895 1.00 98.19 103 PHE A O 1
ATOM 779 N N . LEU A 1 104 ? -6.018 5.365 -7.057 1.00 98.00 104 LEU A N 1
ATOM 780 C CA . LEU A 1 104 ? -6.054 5.623 -5.616 1.00 98.00 104 LEU A CA 1
ATOM 781 C C . LEU A 1 104 ? -7.485 5.549 -5.063 1.00 98.00 104 LEU A C 1
ATOM 783 O O . LEU A 1 104 ? -7.707 4.990 -3.990 1.00 98.00 104 LEU A O 1
ATOM 787 N N . GLU A 1 105 ? -8.467 6.067 -5.803 1.00 97.75 105 GLU A N 1
ATOM 788 C CA . GLU A 1 105 ? -9.889 5.913 -5.476 1.00 97.75 105 GLU A CA 1
ATOM 789 C C . GLU A 1 105 ? -10.331 4.447 -5.448 1.00 97.75 105 GLU A C 1
ATOM 791 O O . GLU A 1 105 ? -11.107 4.050 -4.576 1.00 97.75 105 GLU A O 1
ATOM 796 N N . TRP A 1 106 ? -9.825 3.632 -6.375 1.00 98.31 106 TRP A N 1
ATOM 797 C CA . TRP A 1 106 ? -10.048 2.191 -6.353 1.00 98.31 106 TRP A CA 1
ATOM 798 C C . TRP A 1 106 ? -9.404 1.541 -5.120 1.00 98.31 106 TRP A C 1
ATOM 800 O O . TRP A 1 106 ? -10.114 0.889 -4.355 1.00 98.31 106 TRP A O 1
ATOM 810 N N . LEU A 1 107 ? -8.118 1.796 -4.847 1.00 98.44 107 LEU A N 1
ATOM 811 C CA . LEU A 1 107 ? -7.405 1.265 -3.674 1.00 98.44 107 LEU A CA 1
ATOM 812 C C . LEU A 1 107 ? -8.132 1.575 -2.356 1.00 98.44 107 LEU A C 1
ATOM 814 O O . LEU A 1 107 ? -8.236 0.718 -1.476 1.00 98.44 107 LEU A O 1
ATOM 818 N N . ARG A 1 108 ? -8.703 2.779 -2.222 1.00 98.00 108 ARG A N 1
ATOM 819 C CA . ARG A 1 108 ? -9.481 3.182 -1.037 1.00 98.00 108 ARG A CA 1
ATOM 820 C C . ARG A 1 108 ? -10.674 2.273 -0.759 1.00 98.00 108 ARG A C 1
ATOM 822 O O . ARG A 1 108 ? -11.047 2.145 0.404 1.00 98.00 108 ARG A O 1
ATOM 829 N N . ARG A 1 109 ? -11.249 1.635 -1.780 1.00 97.88 109 ARG A N 1
ATOM 830 C CA . ARG A 1 109 ? -12.443 0.781 -1.661 1.00 97.88 109 ARG A CA 1
ATOM 831 C C . ARG A 1 109 ? -12.156 -0.712 -1.834 1.00 97.88 109 ARG A C 1
ATOM 833 O O . ARG A 1 109 ? -12.936 -1.510 -1.323 1.00 97.88 109 ARG A O 1
ATOM 840 N N . ALA A 1 110 ? -11.058 -1.068 -2.498 1.00 98.38 110 ALA A N 1
ATOM 841 C CA . ALA A 1 110 ? -10.735 -2.438 -2.879 1.00 98.38 110 ALA A CA 1
ATOM 842 C C . ALA A 1 110 ? -10.708 -3.410 -1.684 1.00 98.38 110 ALA A C 1
ATOM 844 O O . ALA A 1 110 ? -10.170 -3.095 -0.616 1.00 98.38 110 ALA A O 1
ATOM 845 N N . GLN A 1 111 ? -11.289 -4.588 -1.880 1.00 98.56 111 GLN A N 1
ATOM 846 C CA . GLN A 1 111 ? -11.393 -5.684 -0.920 1.00 98.56 111 GLN A CA 1
ATOM 847 C C . GLN A 1 111 ? -10.684 -6.938 -1.450 1.00 98.56 111 GLN A C 1
ATOM 849 O O . GLN A 1 111 ? -10.432 -7.037 -2.653 1.00 98.56 111 GLN A O 1
ATOM 854 N N . PRO A 1 112 ? -10.359 -7.916 -0.581 1.00 98.75 112 PRO A N 1
ATOM 855 C CA . PRO A 1 112 ? -9.806 -9.192 -1.022 1.00 98.75 112 PRO A CA 1
ATOM 856 C C . PRO A 1 112 ? -10.653 -9.827 -2.131 1.00 98.75 112 PRO A C 1
ATOM 858 O O . PRO A 1 112 ? -11.866 -9.969 -1.995 1.00 98.75 112 PRO A O 1
ATOM 861 N N . GLY A 1 113 ? -10.000 -10.209 -3.227 1.00 98.44 113 GLY A N 1
ATOM 862 C CA . GLY A 1 113 ? -10.636 -10.730 -4.433 1.00 98.44 113 GLY A CA 1
ATOM 863 C C . GLY A 1 113 ? -10.800 -9.710 -5.562 1.00 98.44 113 GLY A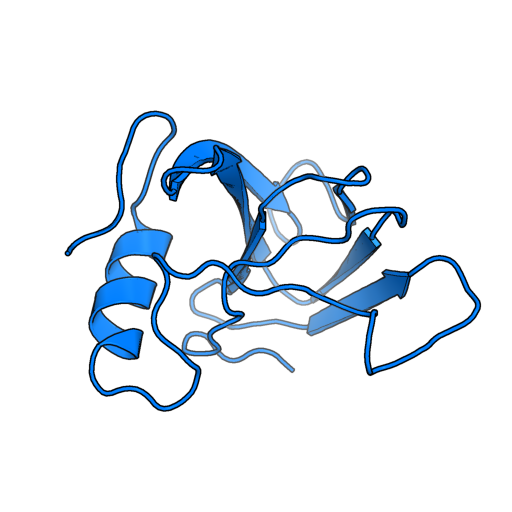 C 1
ATOM 864 O O . GLY A 1 113 ? -10.919 -10.141 -6.709 1.00 98.44 113 GLY A O 1
ATOM 865 N N . ASP A 1 114 ? -10.739 -8.404 -5.296 1.00 98.56 114 ASP A N 1
ATOM 866 C CA . ASP A 1 114 ? -10.858 -7.373 -6.334 1.00 98.56 114 ASP A CA 1
ATOM 867 C C . ASP A 1 114 ? -9.612 -7.301 -7.224 1.00 98.56 114 ASP A C 1
ATOM 869 O O . ASP A 1 114 ? -8.500 -7.606 -6.794 1.00 98.56 114 ASP A O 1
ATOM 873 N N . THR A 1 115 ? -9.787 -6.850 -8.466 1.00 97.69 115 THR A N 1
ATOM 874 C CA . THR A 1 115 ? -8.700 -6.595 -9.424 1.00 97.69 115 THR A CA 1
ATOM 875 C C . THR A 1 115 ? -8.661 -5.118 -9.820 1.00 97.69 115 THR A C 1
ATOM 877 O O . THR A 1 115 ? -9.725 -4.488 -9.868 1.00 97.69 115 THR A O 1
ATOM 880 N N . PRO A 1 116 ? -7.473 -4.554 -10.104 1.00 94.62 116 PRO A N 1
ATOM 881 C CA . PRO A 1 116 ? -7.319 -3.154 -10.466 1.00 94.62 116 PRO A CA 1
ATOM 882 C C . PRO A 1 116 ? -8.095 -2.810 -11.741 1.00 94.62 116 PRO A C 1
ATOM 884 O O . PRO A 1 116 ? -8.289 -3.675 -12.601 1.00 94.62 116 PRO A O 1
ATOM 887 N N . PRO A 1 117 ? -8.539 -1.549 -11.881 1.00 90.19 117 PRO A N 1
ATOM 888 C CA . PRO A 1 117 ? -9.055 -1.060 -13.150 1.00 90.19 117 PRO A CA 1
ATOM 889 C C . PRO A 1 117 ? -7.937 -1.100 -14.203 1.00 90.19 117 PRO A C 1
ATOM 891 O O . PRO A 1 117 ? -6.785 -0.802 -13.883 1.00 90.19 117 PRO A O 1
ATOM 894 N N . GLY A 1 118 ? -8.293 -1.494 -15.429 1.00 75.06 118 GLY A N 1
ATOM 895 C CA . GLY A 1 118 ? -7.392 -1.465 -16.587 1.00 75.06 118 GLY A CA 1
ATOM 896 C C . GLY A 1 118 ? -7.103 -0.061 -17.099 1.00 75.06 118 GLY A C 1
ATOM 897 O O . GLY A 1 118 ? -7.866 0.872 -16.756 1.00 75.06 118 GLY A O 1
#

Radius of gyration: 13.51 Å; Cα contacts (8 Å, |Δi|>4): 261; chains: 1; bounding box: 35×25×33 Å